Protein AF-A0A968U5K7-F1 (afdb_monomer_lite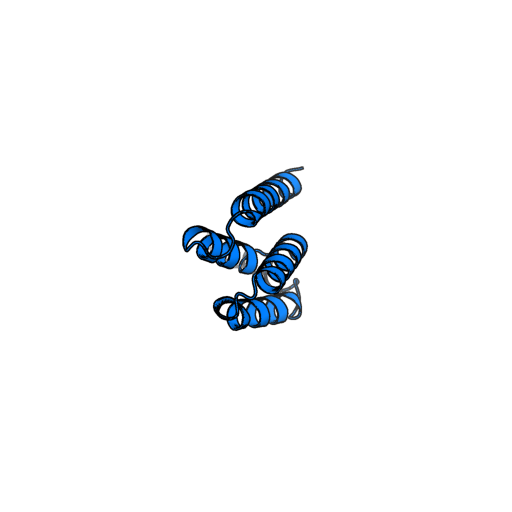)

Foldseek 3Di:
DPVVVVVVVLVVLLVVCLVPCPDPVNVVSLLVQLVDLDPVSLVSSVVSCVVVVVVVCVVSNVVSVVVNVVDPPPPPPDPPDPDDDD

Radius of gyration: 16.32 Å; chains: 1; bounding box: 27×26×59 Å

Sequence (86 aa):
MAKSRKLEATLAKLEVIRADPSCEMALDTLRQVLDSPYSVAVAQAAKLVQTAELYALTPDLVTTFERLMVDPVKKRSRLSGQISNR

pLDDT: mean 75.43, std 13.06, range [43.72, 86.88]

Structure (mmCIF, N/CA/C/O backbone):
data_AF-A0A968U5K7-F1
#
_entry.id   AF-A0A968U5K7-F1
#
loop_
_atom_site.group_PDB
_atom_site.id
_atom_site.type_symbol
_atom_site.label_atom_id
_atom_site.label_alt_id
_atom_site.label_comp_id
_atom_site.label_asym_id
_atom_site.label_entity_id
_atom_site.label_seq_id
_atom_site.pdbx_PDB_ins_code
_atom_site.Cartn_x
_atom_site.Cartn_y
_atom_site.Cartn_z
_atom_site.occupancy
_atom_site.B_iso_or_equiv
_atom_site.auth_seq_id
_atom_site.auth_comp_id
_atom_site.auth_asym_id
_atom_site.auth_atom_id
_atom_site.pdbx_PDB_model_num
ATOM 1 N N . MET A 1 1 ? 15.306 12.481 -15.890 1.00 47.72 1 MET A N 1
ATOM 2 C CA . MET A 1 1 ? 14.516 13.486 -15.140 1.00 47.72 1 MET A CA 1
ATOM 3 C C . MET A 1 1 ? 12.985 13.279 -15.118 1.00 47.72 1 MET A C 1
ATOM 5 O O . MET A 1 1 ? 12.325 13.951 -14.343 1.00 47.72 1 MET A O 1
ATOM 9 N N . ALA A 1 2 ? 12.364 12.366 -15.891 1.00 55.38 2 ALA A N 1
ATOM 10 C CA . ALA A 1 2 ? 10.895 12.173 -15.850 1.00 55.38 2 ALA A CA 1
ATOM 11 C C . ALA A 1 2 ? 10.392 11.145 -14.808 1.00 55.38 2 ALA A C 1
ATOM 13 O O . ALA A 1 2 ? 9.271 11.263 -14.323 1.00 55.38 2 ALA A O 1
ATOM 14 N N . LYS A 1 3 ? 11.215 10.146 -14.456 1.00 52.28 3 LYS A N 1
ATOM 15 C CA . LYS A 1 3 ? 10.842 9.073 -13.514 1.00 52.28 3 LYS A CA 1
ATOM 16 C C . LYS A 1 3 ? 10.722 9.569 -12.066 1.00 52.28 3 LYS A C 1
ATOM 18 O O . LYS A 1 3 ? 9.810 9.141 -11.373 1.00 52.28 3 LYS A O 1
ATOM 23 N N . SER A 1 4 ? 11.573 10.514 -11.657 1.00 61.22 4 SER A N 1
ATOM 24 C CA . SER A 1 4 ? 11.535 11.102 -10.311 1.00 61.22 4 SER A CA 1
ATOM 25 C C . SER A 1 4 ? 10.258 11.901 -10.061 1.00 61.22 4 SER A C 1
ATOM 27 O O . SER A 1 4 ? 9.647 11.735 -9.021 1.00 61.22 4 SER A O 1
ATOM 29 N N . ARG A 1 5 ? 9.769 12.670 -11.048 1.00 72.12 5 ARG A N 1
ATOM 30 C CA . ARG A 1 5 ? 8.528 13.454 -10.889 1.00 72.12 5 ARG A CA 1
ATOM 31 C C . ARG A 1 5 ? 7.290 12.590 -10.646 1.00 72.12 5 ARG A C 1
ATOM 33 O O . ARG A 1 5 ? 6.412 12.985 -9.893 1.00 72.12 5 ARG A O 1
ATOM 40 N N . LYS A 1 6 ? 7.216 11.409 -11.272 1.00 73.38 6 LYS A N 1
ATOM 41 C CA . LYS A 1 6 ? 6.116 10.465 -11.023 1.00 73.38 6 LYS A CA 1
ATOM 42 C C . LYS A 1 6 ? 6.201 9.863 -9.625 1.00 73.38 6 LYS A C 1
ATOM 44 O O . LYS A 1 6 ? 5.176 9.794 -8.964 1.00 73.38 6 LYS A O 1
ATOM 49 N N . LEU A 1 7 ? 7.402 9.486 -9.181 1.00 75.31 7 LEU A N 1
ATOM 50 C CA . LEU A 1 7 ? 7.616 8.996 -7.821 1.00 75.31 7 LEU A CA 1
ATOM 51 C C . LEU A 1 7 ? 7.218 10.058 -6.792 1.00 75.31 7 LEU A C 1
ATOM 53 O O . LEU A 1 7 ? 6.424 9.760 -5.913 1.00 75.31 7 LEU A O 1
ATOM 57 N N . GLU A 1 8 ? 7.685 11.296 -6.941 1.00 78.19 8 GLU A N 1
ATOM 58 C CA . GLU A 1 8 ? 7.340 12.372 -6.006 1.00 78.19 8 GLU A CA 1
ATOM 59 C C . GLU A 1 8 ? 5.848 12.695 -5.997 1.00 78.19 8 GLU A C 1
ATOM 61 O O . GLU A 1 8 ? 5.274 12.861 -4.928 1.00 78.19 8 GLU A O 1
ATOM 66 N N . ALA A 1 9 ? 5.180 12.685 -7.154 1.00 82.25 9 ALA A N 1
ATOM 67 C CA . ALA A 1 9 ? 3.728 12.828 -7.200 1.00 82.25 9 ALA A CA 1
ATOM 68 C C . ALA A 1 9 ? 3.009 11.680 -6.465 1.00 82.25 9 ALA A C 1
ATOM 70 O O . ALA A 1 9 ? 1.995 11.905 -5.808 1.00 82.25 9 ALA A O 1
ATOM 71 N N . THR A 1 10 ? 3.521 10.449 -6.556 1.00 80.62 10 THR A N 1
ATOM 72 C CA . THR A 1 10 ? 2.993 9.307 -5.799 1.00 80.62 10 THR A CA 1
ATOM 73 C C . THR A 1 10 ? 3.231 9.465 -4.297 1.00 80.62 10 THR A C 1
ATOM 75 O O . THR A 1 10 ? 2.326 9.198 -3.512 1.00 80.62 10 THR A O 1
ATOM 78 N N . LEU A 1 11 ? 4.408 9.945 -3.892 1.00 81.00 11 LEU A N 1
ATOM 79 C CA . LEU A 1 11 ? 4.729 10.206 -2.489 1.00 81.00 11 LEU A CA 1
ATOM 80 C C . LEU A 1 11 ? 3.871 11.333 -1.903 1.00 81.00 11 LEU A C 1
ATOM 82 O O . LEU A 1 11 ? 3.348 11.183 -0.804 1.00 81.00 11 LEU A O 1
ATOM 86 N N . ALA A 1 12 ? 3.643 12.406 -2.660 1.00 84.81 12 ALA A N 1
ATOM 87 C CA . ALA A 1 12 ? 2.761 13.496 -2.255 1.00 84.81 12 ALA A CA 1
ATOM 88 C C . ALA A 1 12 ? 1.320 13.008 -2.030 1.00 84.81 12 ALA A C 1
ATOM 90 O O . ALA A 1 12 ? 0.682 13.388 -1.053 1.00 84.81 12 ALA A O 1
ATOM 91 N N . LYS A 1 13 ? 0.813 12.103 -2.881 1.00 81.88 13 LYS A N 1
ATOM 92 C CA . LYS A 1 13 ? -0.504 11.475 -2.673 1.00 81.88 13 LYS A CA 1
ATOM 93 C C . LYS A 1 13 ? -0.559 10.646 -1.389 1.00 81.88 13 LYS A C 1
ATOM 95 O O . LYS A 1 13 ? -1.555 10.716 -0.678 1.00 81.88 13 LYS A O 1
ATOM 100 N N . LEU A 1 14 ? 0.503 9.892 -1.086 1.00 81.81 14 LEU A N 1
ATOM 101 C CA . LEU A 1 14 ? 0.608 9.136 0.167 1.00 81.81 14 LEU A CA 1
ATOM 102 C C . LEU A 1 14 ? 0.634 10.053 1.396 1.00 81.81 14 LEU A C 1
ATOM 104 O O . LEU A 1 14 ? 0.103 9.689 2.440 1.00 81.81 14 LEU A O 1
ATOM 108 N N . GLU A 1 15 ? 1.246 11.231 1.286 1.00 83.81 15 GLU A N 1
ATOM 109 C CA . GLU A 1 15 ? 1.305 12.202 2.379 1.00 83.81 15 GLU A CA 1
ATOM 110 C C . GLU A 1 15 ? -0.068 12.810 2.687 1.00 83.81 15 GLU A C 1
ATOM 112 O O . GLU A 1 15 ? -0.432 12.920 3.856 1.00 83.81 15 GLU A O 1
ATOM 117 N N . VAL A 1 16 ? -0.871 13.104 1.659 1.00 83.38 16 VAL A N 1
ATOM 118 C CA . VAL A 1 16 ? -2.246 13.609 1.824 1.00 83.38 16 VAL A CA 1
ATOM 119 C C . VAL A 1 16 ? -3.125 12.605 2.572 1.00 83.38 16 VAL A C 1
ATOM 121 O O . VAL A 1 16 ? -3.819 12.972 3.517 1.00 83.38 16 VAL A O 1
ATOM 124 N N . ILE A 1 17 ? -3.070 11.326 2.192 1.00 84.00 17 ILE A N 1
ATOM 125 C CA . ILE A 1 17 ? -3.898 10.281 2.816 1.00 84.00 17 ILE A CA 1
ATOM 126 C C . ILE A 1 17 ? -3.360 9.818 4.176 1.00 84.00 17 ILE A C 1
ATOM 128 O O . ILE A 1 17 ? -4.026 9.069 4.880 1.00 84.00 17 ILE A O 1
ATOM 132 N N . ARG A 1 18 ? -2.157 10.249 4.576 1.00 79.62 18 ARG A N 1
ATOM 133 C CA . ARG A 1 18 ? -1.581 9.909 5.884 1.00 79.62 18 ARG A CA 1
ATOM 134 C C . ARG A 1 18 ? -2.367 10.520 7.044 1.00 79.62 18 ARG A C 1
ATOM 136 O O . ARG A 1 18 ? -2.308 9.982 8.144 1.00 79.62 18 ARG A O 1
ATOM 143 N N . ALA A 1 19 ? -3.064 11.630 6.804 1.00 81.12 19 ALA A N 1
ATOM 144 C CA . ALA A 1 19 ? -3.911 12.271 7.805 1.00 81.12 19 ALA A CA 1
ATOM 145 C C . ALA A 1 19 ? -5.170 11.446 8.124 1.00 81.12 19 ALA A C 1
ATOM 147 O O . ALA A 1 19 ? -5.578 11.400 9.280 1.00 81.12 19 ALA A O 1
ATOM 148 N N . ASP A 1 20 ? -5.745 10.778 7.119 1.00 80.38 20 ASP A N 1
ATOM 149 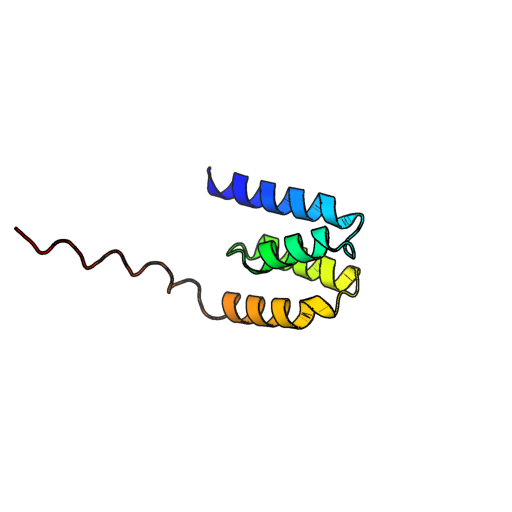C CA . ASP A 1 20 ? -6.912 9.904 7.266 1.00 80.38 20 ASP A CA 1
ATOM 150 C C . ASP A 1 20 ? -6.765 8.660 6.368 1.00 80.38 20 ASP A C 1
ATOM 152 O O . ASP A 1 20 ? -7.231 8.635 5.223 1.00 80.38 20 ASP A O 1
ATOM 156 N N . PRO A 1 21 ? -6.060 7.631 6.865 1.00 76.00 21 PRO A N 1
ATOM 157 C CA . PRO A 1 21 ? -5.738 6.444 6.086 1.00 76.00 21 PRO A CA 1
ATOM 158 C C . PRO A 1 21 ? -6.902 5.446 5.982 1.00 76.00 21 PRO A C 1
ATOM 160 O O . PRO A 1 21 ? -6.840 4.542 5.150 1.00 76.00 21 PRO A O 1
ATOM 163 N N . SER A 1 22 ? -7.950 5.587 6.802 1.00 78.19 22 SER A N 1
ATOM 164 C CA . SER A 1 22 ? -9.121 4.699 6.818 1.00 78.19 22 SER A CA 1
ATOM 165 C C . SER A 1 22 ? -10.258 5.176 5.912 1.00 78.19 22 SER A C 1
ATOM 167 O O . SER A 1 22 ? -11.220 4.436 5.703 1.00 78.19 22 SER A O 1
ATOM 169 N N . CYS A 1 23 ? -10.150 6.376 5.336 1.00 83.06 23 CYS A N 1
ATOM 170 C CA . CYS A 1 23 ? -11.085 6.862 4.330 1.00 83.06 23 CYS A CA 1
ATOM 171 C C . CYS A 1 23 ? -11.073 5.975 3.068 1.00 83.06 23 CYS A C 1
ATOM 173 O O . CYS A 1 23 ? -10.025 5.531 2.601 1.00 83.06 23 CYS A O 1
ATOM 175 N N . GLU A 1 24 ? -12.235 5.774 2.448 1.00 81.19 24 GLU A N 1
ATOM 176 C CA . GLU A 1 24 ? -12.388 4.959 1.232 1.00 81.19 24 GLU A CA 1
ATOM 177 C C . GLU A 1 24 ? -11.471 5.443 0.091 1.00 81.19 24 GLU A C 1
ATOM 179 O O . GLU A 1 24 ? -10.803 4.658 -0.581 1.00 81.19 24 GLU A O 1
ATOM 184 N N . MET A 1 25 ? -11.320 6.764 -0.037 1.00 81.62 25 MET A N 1
ATOM 185 C CA . MET A 1 25 ? -10.432 7.399 -1.014 1.00 81.62 25 MET A CA 1
ATOM 186 C C . MET A 1 25 ? -8.940 7.123 -0.733 1.00 81.62 25 MET A C 1
ATOM 188 O O . MET A 1 25 ? -8.122 7.047 -1.659 1.00 81.62 25 MET A O 1
ATOM 192 N N . ALA A 1 26 ? -8.575 6.949 0.542 1.00 84.00 26 ALA A N 1
ATOM 193 C CA . ALA A 1 26 ? -7.231 6.562 0.955 1.00 84.00 26 ALA A CA 1
ATOM 194 C C . ALA A 1 26 ? -6.948 5.094 0.621 1.00 84.00 26 ALA A C 1
ATOM 196 O O . ALA A 1 26 ? -5.883 4.796 0.080 1.00 84.00 26 ALA A O 1
ATOM 197 N N . LEU A 1 27 ? -7.913 4.197 0.848 1.00 84.31 27 LEU A N 1
ATOM 198 C CA . LEU A 1 27 ? -7.806 2.781 0.481 1.00 84.31 27 LEU A CA 1
ATOM 199 C C . LEU A 1 27 ? -7.604 2.600 -1.028 1.00 84.31 27 LEU A C 1
ATOM 201 O O . LEU A 1 27 ? -6.714 1.855 -1.446 1.00 84.31 27 LEU A O 1
ATOM 205 N N . ASP A 1 28 ? -8.364 3.327 -1.848 1.00 86.19 28 ASP A N 1
ATOM 206 C CA . ASP A 1 28 ? -8.209 3.316 -3.306 1.00 86.19 28 ASP A CA 1
ATOM 207 C C . ASP A 1 28 ? -6.823 3.813 -3.738 1.00 86.19 28 ASP A C 1
ATOM 209 O O . ASP A 1 28 ? -6.144 3.203 -4.571 1.00 86.19 28 ASP A O 1
ATOM 213 N N . THR A 1 29 ? -6.350 4.890 -3.107 1.00 84.88 29 THR A N 1
ATOM 214 C CA . THR A 1 29 ? -5.012 5.429 -3.367 1.00 84.88 29 THR A CA 1
ATOM 215 C C . THR A 1 29 ? -3.930 4.424 -2.972 1.00 84.88 29 THR A C 1
ATOM 217 O O . THR A 1 29 ? -2.997 4.201 -3.744 1.00 84.88 29 THR A O 1
ATOM 220 N N . LEU A 1 30 ? -4.054 3.765 -1.817 1.00 84.88 30 LEU A N 1
ATOM 221 C CA . LEU A 1 30 ? -3.111 2.740 -1.368 1.00 84.88 30 LEU A CA 1
ATOM 222 C C . LEU A 1 30 ? -3.063 1.569 -2.349 1.00 84.88 30 LEU A C 1
ATOM 224 O O . LEU A 1 30 ? -1.968 1.160 -2.725 1.00 84.88 30 LEU A O 1
ATOM 228 N N . ARG A 1 31 ? -4.208 1.094 -2.850 1.00 86.31 31 ARG A N 1
ATOM 229 C CA . ARG A 1 31 ? -4.260 0.022 -3.862 1.00 86.31 31 ARG A CA 1
ATOM 230 C C . ARG A 1 31 ? -3.571 0.427 -5.162 1.00 86.31 31 ARG A C 1
ATOM 232 O O . ARG A 1 31 ? -2.768 -0.341 -5.687 1.00 86.31 31 ARG A O 1
ATOM 239 N N . GLN A 1 32 ? -3.789 1.652 -5.642 1.00 84.75 32 GLN A N 1
ATOM 240 C CA . GLN A 1 32 ? -3.081 2.168 -6.823 1.00 84.75 32 GLN A CA 1
ATOM 241 C C . GLN A 1 32 ? -1.563 2.252 -6.606 1.00 84.75 32 GLN A C 1
ATOM 243 O O . GLN A 1 32 ? -0.783 1.995 -7.525 1.00 84.75 32 GLN A O 1
ATOM 248 N N . VAL A 1 33 ? -1.124 2.615 -5.398 1.00 84.75 33 VAL A N 1
ATOM 249 C CA . VAL A 1 33 ? 0.302 2.667 -5.060 1.00 84.75 33 VAL A CA 1
ATOM 250 C C . VAL A 1 33 ? 0.899 1.267 -4.938 1.00 84.75 33 VAL A C 1
ATOM 252 O O . VAL A 1 33 ? 2.004 1.047 -5.433 1.00 84.75 33 VAL A O 1
ATOM 255 N N . LEU A 1 34 ? 0.175 0.317 -4.345 1.00 83.44 34 LEU A N 1
ATOM 256 C CA . LEU A 1 34 ? 0.573 -1.089 -4.270 1.00 83.44 34 LEU A CA 1
ATOM 257 C C . LEU A 1 34 ? 0.655 -1.728 -5.664 1.00 83.44 34 LEU A C 1
ATOM 259 O O . LEU A 1 34 ? 1.530 -2.561 -5.900 1.00 83.44 34 LEU A O 1
ATOM 263 N N . ASP A 1 35 ? -0.170 -1.299 -6.621 1.00 82.81 35 ASP A N 1
ATOM 264 C CA . ASP A 1 35 ? -0.058 -1.753 -8.009 1.00 82.81 35 ASP A CA 1
ATOM 265 C C . ASP A 1 35 ? 1.124 -1.107 -8.772 1.00 82.81 35 ASP A C 1
ATOM 267 O O . ASP A 1 35 ? 1.528 -1.576 -9.839 1.00 82.81 35 ASP A O 1
ATOM 271 N N . SER A 1 36 ? 1.765 -0.086 -8.206 1.00 79.81 36 SER A N 1
ATOM 272 C CA . SER A 1 36 ? 2.850 0.645 -8.855 1.00 79.81 36 SER A CA 1
ATOM 273 C C . SER A 1 36 ? 4.167 -0.152 -8.920 1.00 79.81 36 SER A C 1
ATOM 275 O O . SER A 1 36 ? 4.515 -0.869 -7.981 1.00 79.81 36 SER A O 1
ATOM 277 N N . PRO A 1 37 ? 4.985 0.006 -9.983 1.00 76.50 37 PRO A N 1
ATOM 278 C CA . PRO A 1 37 ? 6.298 -0.641 -10.083 1.00 76.50 37 PRO A CA 1
ATOM 279 C C . PRO A 1 37 ? 7.380 0.010 -9.198 1.00 76.50 37 PRO A C 1
ATOM 281 O O . PRO A 1 37 ? 8.539 -0.403 -9.236 1.00 76.50 37 PRO A O 1
ATOM 284 N N . TYR A 1 38 ? 7.049 1.066 -8.450 1.00 81.31 38 TYR A N 1
ATOM 285 C CA . TYR A 1 38 ? 8.000 1.777 -7.599 1.00 81.31 38 TYR A CA 1
ATOM 286 C C . TYR A 1 38 ? 8.057 1.146 -6.205 1.00 81.31 38 TYR A C 1
ATOM 288 O O . TYR A 1 38 ? 7.234 1.455 -5.346 1.00 81.31 38 TYR A O 1
ATOM 296 N N . SER A 1 39 ? 9.076 0.321 -5.956 1.00 80.62 39 SER A N 1
ATOM 297 C CA . SER A 1 39 ? 9.300 -0.349 -4.664 1.00 80.62 39 SER A CA 1
ATOM 298 C C . SER A 1 39 ? 9.310 0.607 -3.463 1.00 80.62 39 SER A C 1
ATOM 300 O O . SER A 1 39 ? 8.771 0.277 -2.413 1.00 80.62 39 SER A O 1
ATOM 302 N N . VAL A 1 40 ? 9.855 1.818 -3.626 1.00 82.50 40 VAL A N 1
ATOM 303 C CA . VAL A 1 40 ? 9.872 2.855 -2.577 1.00 82.50 40 VAL A CA 1
ATOM 304 C C . VAL A 1 40 ? 8.456 3.309 -2.205 1.00 82.50 40 VAL A C 1
ATOM 306 O O . VAL A 1 40 ? 8.136 3.417 -1.025 1.00 82.50 40 VAL A O 1
ATOM 309 N N . ALA A 1 41 ? 7.590 3.532 -3.198 1.00 83.19 41 ALA A N 1
ATOM 310 C CA . ALA A 1 41 ? 6.211 3.950 -2.953 1.00 83.19 41 ALA A CA 1
ATOM 311 C C . ALA A 1 41 ? 5.395 2.824 -2.298 1.00 83.19 41 ALA A C 1
ATOM 313 O O . ALA A 1 41 ? 4.642 3.075 -1.360 1.00 83.19 41 ALA A O 1
ATOM 314 N N . VAL A 1 42 ? 5.611 1.578 -2.736 1.00 85.06 42 VAL A N 1
ATOM 315 C CA . VAL A 1 42 ? 5.008 0.381 -2.133 1.00 85.06 42 VAL A CA 1
ATOM 316 C C . VAL A 1 42 ? 5.417 0.234 -0.665 1.00 85.06 42 VAL A C 1
ATOM 318 O O . VAL A 1 42 ? 4.557 0.027 0.185 1.00 85.06 42 VAL A O 1
ATOM 321 N N . ALA A 1 43 ? 6.703 0.389 -0.340 1.00 85.56 43 ALA A N 1
ATOM 322 C CA . ALA A 1 43 ? 7.184 0.301 1.040 1.00 85.56 43 ALA A CA 1
ATOM 323 C C . ALA A 1 43 ? 6.560 1.382 1.941 1.00 85.56 43 ALA A C 1
ATOM 325 O O . ALA A 1 43 ? 6.209 1.122 3.093 1.00 85.56 43 ALA A O 1
ATOM 326 N N . GLN A 1 44 ? 6.382 2.593 1.411 1.00 85.56 44 GLN A N 1
ATOM 327 C CA . GLN A 1 44 ? 5.770 3.693 2.149 1.00 85.56 44 GLN A CA 1
ATOM 328 C C . GLN A 1 44 ? 4.264 3.479 2.363 1.00 85.56 44 GLN A C 1
ATOM 330 O O . GLN A 1 44 ? 3.771 3.722 3.464 1.00 85.56 44 GLN A O 1
ATOM 335 N N . ALA A 1 45 ? 3.557 2.944 1.363 1.00 85.94 45 ALA A N 1
ATOM 336 C CA . ALA A 1 45 ? 2.169 2.507 1.506 1.00 85.94 45 ALA A CA 1
ATOM 337 C C . ALA A 1 45 ? 2.032 1.375 2.539 1.00 85.94 45 ALA A C 1
ATOM 339 O O . ALA A 1 45 ? 1.168 1.445 3.408 1.00 85.94 45 ALA A O 1
ATOM 340 N N . ALA A 1 46 ? 2.925 0.382 2.514 1.00 85.50 46 ALA A N 1
ATOM 341 C CA . ALA A 1 46 ? 2.943 -0.721 3.476 1.00 85.50 46 ALA A CA 1
ATOM 342 C C . ALA A 1 46 ? 3.113 -0.238 4.921 1.00 85.50 46 ALA A C 1
ATOM 344 O O . ALA A 1 46 ? 2.387 -0.671 5.815 1.00 85.50 46 ALA A O 1
ATOM 345 N N . LYS A 1 47 ? 4.032 0.707 5.147 1.00 86.88 47 LYS A N 1
ATOM 346 C CA . LYS A 1 47 ? 4.232 1.323 6.464 1.00 86.88 47 LYS A CA 1
ATOM 347 C C . LYS A 1 47 ? 2.972 2.037 6.957 1.00 86.88 47 LYS A C 1
ATOM 349 O O . LYS A 1 47 ? 2.649 1.970 8.142 1.00 86.88 47 LYS A O 1
ATOM 354 N N . LEU A 1 48 ? 2.270 2.721 6.058 1.00 85.19 48 LEU A N 1
ATOM 355 C CA . LEU A 1 48 ? 1.040 3.440 6.376 1.00 85.19 48 LEU A CA 1
ATOM 356 C C . LEU A 1 48 ? -0.103 2.467 6.707 1.00 85.19 48 LEU A C 1
ATOM 358 O O . LEU A 1 48 ? -0.747 2.641 7.735 1.00 85.19 48 LEU A O 1
ATOM 362 N N . VAL A 1 49 ? -0.263 1.391 5.931 1.00 86.00 49 VAL A N 1
ATOM 363 C CA . VAL A 1 49 ? -1.209 0.295 6.217 1.00 86.00 49 VAL A CA 1
ATOM 364 C C . VAL A 1 49 ? -0.944 -0.348 7.577 1.00 86.00 49 VAL A C 1
ATOM 366 O O . VAL A 1 49 ? -1.884 -0.576 8.330 1.00 86.00 49 VAL A O 1
ATOM 369 N N . GLN A 1 50 ? 0.325 -0.598 7.915 1.00 85.19 50 GLN A N 1
ATOM 370 C CA . GLN A 1 50 ? 0.704 -1.133 9.223 1.00 85.19 50 GLN A CA 1
ATOM 371 C C . GLN A 1 50 ? 0.385 -0.152 10.360 1.00 85.19 50 GLN A C 1
ATOM 373 O O . GLN A 1 50 ? -0.146 -0.564 11.382 1.00 85.19 50 GLN A O 1
ATOM 378 N N . THR A 1 51 ? 0.695 1.137 10.185 1.00 85.62 51 THR A N 1
ATOM 379 C CA . THR A 1 51 ? 0.457 2.170 11.213 1.00 85.62 51 THR A CA 1
ATOM 380 C C . THR A 1 51 ? -1.034 2.393 11.466 1.00 85.62 51 THR A C 1
ATOM 382 O O . THR A 1 51 ? -1.424 2.706 12.583 1.00 85.62 51 THR A O 1
ATOM 385 N N . ALA A 1 52 ? -1.854 2.245 10.426 1.00 84.31 52 ALA A N 1
ATOM 386 C CA . ALA A 1 52 ? -3.301 2.416 10.478 1.00 84.31 52 ALA A CA 1
ATOM 387 C C . ALA A 1 52 ? -4.068 1.101 10.716 1.00 84.31 52 ALA A C 1
ATOM 389 O O . ALA A 1 52 ? -5.294 1.104 10.657 1.00 84.31 52 ALA A O 1
ATOM 390 N N . GLU A 1 53 ? -3.360 -0.014 10.931 1.00 85.25 53 GLU A N 1
ATOM 391 C CA . GLU A 1 53 ? -3.933 -1.348 11.174 1.00 85.25 53 GLU A CA 1
ATOM 392 C C . GLU A 1 53 ? -4.985 -1.765 10.122 1.00 85.25 53 GLU A C 1
ATOM 394 O O . GLU A 1 53 ? -5.998 -2.402 10.414 1.00 85.25 53 GLU A O 1
ATOM 399 N N . LEU A 1 54 ? -4.741 -1.418 8.851 1.00 83.00 54 LEU A N 1
ATOM 400 C CA . LEU A 1 54 ? -5.669 -1.672 7.743 1.00 83.00 54 LEU A CA 1
ATOM 401 C C . LEU A 1 54 ? -5.524 -3.108 7.221 1.00 83.00 54 LEU A C 1
ATOM 403 O O . LEU A 1 54 ? -5.020 -3.347 6.121 1.00 83.00 54 LEU A O 1
ATOM 407 N N . TYR A 1 55 ? -6.005 -4.077 8.001 1.00 81.12 55 TYR A N 1
ATOM 408 C CA . TYR A 1 55 ? -5.952 -5.506 7.659 1.00 81.12 55 TYR A CA 1
ATOM 409 C C . TYR A 1 55 ? -6.651 -5.857 6.336 1.00 81.12 55 TYR A C 1
ATOM 411 O O . TYR A 1 55 ? -6.323 -6.854 5.696 1.00 81.12 55 TYR A O 1
ATOM 419 N N . ALA A 1 56 ? -7.579 -5.010 5.879 1.00 81.88 56 ALA A N 1
ATOM 420 C CA . ALA A 1 56 ? -8.241 -5.165 4.586 1.00 81.88 56 ALA A CA 1
ATOM 421 C C . ALA A 1 56 ? -7.264 -5.134 3.392 1.00 81.88 56 ALA A C 1
ATOM 423 O O . ALA A 1 56 ? -7.556 -5.725 2.358 1.00 81.88 56 ALA A O 1
ATOM 424 N N . LEU A 1 57 ? -6.104 -4.479 3.537 1.00 81.44 57 LEU A N 1
ATOM 425 C CA . LEU A 1 57 ? -5.086 -4.335 2.486 1.00 81.44 57 LEU A CA 1
ATOM 426 C C . LEU A 1 57 ? -3.927 -5.335 2.620 1.00 81.44 57 LEU A C 1
ATOM 428 O O . LEU A 1 57 ? -3.017 -5.348 1.791 1.00 81.44 57 LEU A O 1
ATOM 432 N N . THR A 1 58 ? -3.943 -6.192 3.644 1.00 82.75 58 THR A N 1
ATOM 433 C CA . THR A 1 58 ? -2.955 -7.263 3.822 1.00 82.75 58 THR A CA 1
ATOM 434 C C . THR A 1 58 ? -2.830 -8.198 2.607 1.00 82.75 58 THR A C 1
ATOM 436 O O . THR A 1 58 ? -1.692 -8.451 2.206 1.00 82.75 58 THR A O 1
ATOM 439 N N . PRO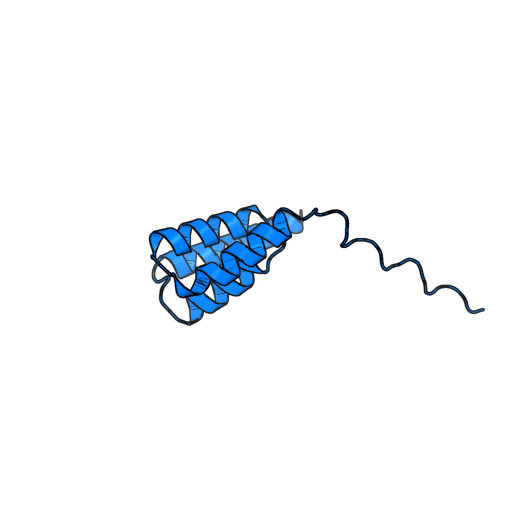 A 1 59 ? -3.914 -8.697 1.970 1.00 84.12 59 PRO A N 1
ATOM 440 C CA . PRO A 1 59 ? -3.768 -9.565 0.797 1.00 84.12 59 PRO A CA 1
ATOM 441 C C . PRO A 1 59 ? -3.142 -8.840 -0.406 1.00 84.12 59 PRO A C 1
ATOM 443 O O . PRO A 1 59 ? -2.299 -9.418 -1.097 1.00 84.12 59 PRO A O 1
ATOM 446 N N . ASP A 1 60 ? -3.486 -7.566 -0.631 1.00 83.88 60 ASP A N 1
ATOM 447 C CA . ASP A 1 60 ? -2.878 -6.740 -1.683 1.00 83.88 60 ASP A CA 1
ATOM 448 C C . ASP A 1 60 ? -1.380 -6.510 -1.417 1.00 83.88 60 ASP A C 1
ATOM 450 O O . ASP A 1 60 ? -0.559 -6.601 -2.329 1.00 83.88 60 ASP A O 1
ATOM 454 N N . LEU A 1 61 ? -0.999 -6.282 -0.155 1.00 82.25 61 LEU A N 1
ATOM 455 C CA . LEU A 1 61 ? 0.397 -6.127 0.255 1.00 82.25 61 LEU A CA 1
ATOM 456 C C . LEU A 1 61 ? 1.239 -7.369 -0.029 1.00 82.25 61 LEU A C 1
ATOM 458 O O . LEU A 1 61 ? 2.326 -7.245 -0.597 1.00 82.25 61 LEU A O 1
ATOM 462 N N . VAL A 1 62 ? 0.742 -8.548 0.350 1.00 85.94 62 VAL A N 1
ATOM 463 C CA . VAL A 1 62 ? 1.432 -9.824 0.108 1.00 85.94 62 VAL A CA 1
ATOM 464 C C . VAL A 1 62 ? 1.589 -10.054 -1.394 1.00 85.94 62 VAL A C 1
ATOM 466 O O . VAL A 1 62 ? 2.705 -10.271 -1.860 1.00 85.94 62 VAL A O 1
ATOM 469 N N . THR A 1 63 ? 0.511 -9.881 -2.165 1.00 85.88 63 THR A N 1
ATOM 470 C CA . THR A 1 63 ? 0.520 -10.044 -3.629 1.00 85.88 63 THR A CA 1
ATOM 471 C C . THR A 1 63 ? 1.526 -9.106 -4.303 1.00 85.88 63 THR A C 1
ATOM 473 O O . THR A 1 63 ? 2.295 -9.507 -5.182 1.00 85.88 63 THR A O 1
ATOM 476 N N . THR A 1 64 ? 1.565 -7.837 -3.890 1.00 85.31 64 THR A N 1
ATOM 477 C CA . THR A 1 64 ? 2.527 -6.869 -4.423 1.00 85.31 64 THR A CA 1
ATOM 478 C C . THR A 1 64 ? 3.957 -7.215 -4.027 1.00 85.31 64 THR A C 1
ATOM 480 O O . THR A 1 64 ? 4.861 -7.066 -4.853 1.00 85.31 64 THR A O 1
ATOM 483 N N . PHE A 1 65 ? 4.186 -7.666 -2.794 1.00 81.94 65 PHE A N 1
ATOM 484 C CA . PHE A 1 65 ? 5.515 -8.046 -2.327 1.00 81.94 65 PHE A CA 1
ATOM 485 C C . PHE A 1 65 ? 6.047 -9.263 -3.086 1.00 81.94 65 PHE A C 1
ATOM 487 O O . PHE A 1 65 ? 7.173 -9.222 -3.579 1.00 81.94 65 PHE A O 1
ATOM 494 N N . GLU A 1 66 ? 5.218 -10.291 -3.276 1.00 84.75 66 GLU A N 1
ATOM 495 C CA . GLU A 1 66 ? 5.526 -11.433 -4.140 1.00 84.75 66 GLU A CA 1
ATOM 496 C C . GLU A 1 66 ? 5.885 -10.959 -5.550 1.00 84.75 66 GLU A C 1
ATOM 498 O O . GLU A 1 66 ? 6.936 -11.311 -6.081 1.00 84.75 66 GLU A O 1
ATOM 503 N N . ARG A 1 67 ? 5.086 -10.065 -6.139 1.00 80.06 67 ARG A N 1
ATOM 504 C CA . ARG A 1 67 ? 5.361 -9.510 -7.469 1.00 80.06 67 ARG A CA 1
ATOM 505 C C . ARG A 1 67 ? 6.668 -8.715 -7.545 1.00 80.06 67 ARG A C 1
ATOM 507 O O . ARG A 1 67 ? 7.337 -8.766 -8.574 1.00 80.06 67 ARG A O 1
ATOM 514 N N . LEU A 1 68 ? 7.021 -7.963 -6.502 1.00 76.19 68 LEU A N 1
ATOM 515 C CA . LEU A 1 68 ? 8.291 -7.232 -6.427 1.00 76.19 68 LEU A CA 1
ATOM 516 C C . LEU A 1 68 ? 9.489 -8.175 -6.262 1.00 76.19 68 LEU A C 1
ATOM 518 O O . LEU A 1 68 ? 10.570 -7.863 -6.760 1.00 76.19 68 LEU A O 1
ATOM 522 N N . MET A 1 69 ? 9.294 -9.310 -5.589 1.00 77.75 69 MET A N 1
ATOM 523 C CA . MET A 1 69 ? 10.316 -10.337 -5.380 1.00 77.75 69 MET A CA 1
ATOM 524 C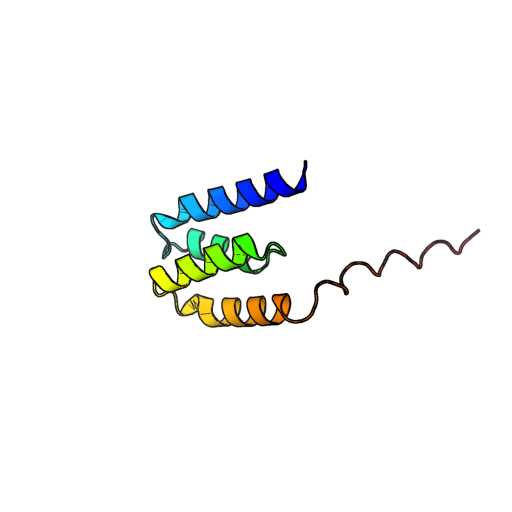 C . MET A 1 69 ? 10.494 -11.266 -6.594 1.00 77.75 69 MET A C 1
ATOM 526 O O . MET A 1 69 ? 11.593 -11.769 -6.808 1.00 77.75 69 MET A O 1
ATOM 530 N N . VAL A 1 70 ? 9.465 -11.459 -7.430 1.00 77.31 70 VAL A N 1
ATOM 531 C CA . VAL A 1 70 ? 9.461 -12.368 -8.604 1.00 77.31 70 VAL A CA 1
ATOM 532 C C . VAL A 1 70 ? 10.108 -11.748 -9.867 1.00 77.31 70 VAL A C 1
ATOM 534 O O . VAL A 1 70 ? 9.782 -12.085 -10.998 1.00 77.31 70 VAL A O 1
ATOM 537 N N . ASP A 1 71 ? 11.134 -10.920 -9.686 1.00 58.56 71 ASP A N 1
ATOM 538 C CA . ASP A 1 71 ? 12.063 -10.455 -10.730 1.00 58.56 71 ASP A CA 1
ATOM 539 C C . ASP A 1 71 ? 11.561 -9.332 -11.697 1.00 58.56 71 ASP A C 1
ATOM 541 O O . ASP A 1 71 ? 10.544 -9.457 -12.391 1.00 58.56 71 ASP A O 1
ATOM 545 N N . PRO A 1 72 ? 12.306 -8.211 -11.820 1.00 55.88 72 PRO A N 1
ATOM 546 C CA . PRO A 1 72 ? 11.977 -7.068 -12.682 1.00 55.88 72 PRO A CA 1
ATOM 547 C C . PRO A 1 72 ? 12.276 -7.266 -14.185 1.00 55.88 72 PRO A C 1
ATOM 549 O O . PRO A 1 72 ? 11.981 -6.371 -14.988 1.00 55.88 72 PRO A O 1
ATOM 552 N N . VAL A 1 73 ? 12.852 -8.395 -14.616 1.00 50.91 73 VAL A N 1
ATOM 553 C CA . VAL A 1 73 ? 13.367 -8.559 -15.993 1.00 50.91 73 VAL A CA 1
ATOM 554 C C . VAL A 1 73 ? 12.282 -8.926 -17.025 1.00 50.91 73 VAL A C 1
ATOM 556 O O . VAL A 1 73 ? 12.473 -8.725 -18.228 1.00 50.91 73 VAL A O 1
ATOM 559 N N . LYS A 1 74 ? 11.082 -9.362 -16.615 1.00 48.84 74 LYS A N 1
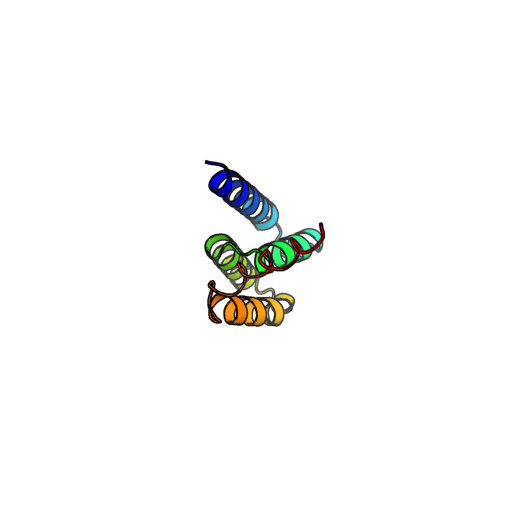ATOM 560 C CA . LYS A 1 74 ? 10.065 -9.901 -17.550 1.00 48.84 74 LYS A CA 1
ATOM 561 C C . LYS A 1 74 ? 8.962 -8.927 -17.998 1.00 48.84 74 LYS A C 1
ATOM 563 O O . LYS A 1 74 ? 7.898 -9.357 -18.435 1.00 48.84 74 LYS A O 1
ATOM 568 N N . LYS A 1 75 ? 9.196 -7.610 -17.961 1.00 48.91 75 LYS A N 1
ATOM 569 C CA . LYS A 1 75 ? 8.310 -6.605 -18.602 1.00 48.91 75 LYS A CA 1
ATOM 570 C C . LYS A 1 75 ? 9.055 -5.663 -19.558 1.00 48.91 75 LYS A C 1
ATOM 572 O O . LYS A 1 75 ? 8.731 -4.487 -19.691 1.00 48.91 75 LYS A O 1
ATOM 577 N N . ARG A 1 76 ? 10.040 -6.187 -20.290 1.00 43.72 76 ARG A N 1
ATOM 578 C CA . ARG A 1 76 ? 10.529 -5.574 -21.538 1.00 43.72 76 ARG A CA 1
ATOM 579 C C . ARG A 1 76 ? 10.853 -6.648 -22.577 1.00 43.72 76 ARG A C 1
ATOM 581 O O . ARG A 1 76 ? 11.952 -6.721 -23.098 1.00 43.72 76 ARG A O 1
ATOM 588 N N . SER A 1 77 ? 9.880 -7.496 -22.884 1.00 47.81 77 SER A N 1
ATOM 589 C CA . SER A 1 77 ? 9.924 -8.304 -24.104 1.00 47.81 77 SER A CA 1
ATOM 590 C C . SER A 1 77 ? 8.514 -8.472 -24.650 1.00 47.81 77 SER A C 1
ATOM 592 O O . SER A 1 77 ? 7.836 -9.441 -24.340 1.00 47.81 77 SER A O 1
ATOM 594 N N . ARG A 1 78 ? 8.054 -7.451 -25.383 1.00 47.66 78 ARG A N 1
ATOM 595 C CA . ARG A 1 78 ? 7.079 -7.541 -26.486 1.00 47.66 78 ARG A CA 1
ATOM 596 C C . ARG A 1 78 ? 7.137 -6.253 -27.317 1.00 47.66 78 ARG A C 1
ATOM 598 O O . ARG A 1 78 ? 6.199 -5.472 -27.337 1.00 47.66 78 ARG A O 1
ATOM 605 N N . LEU A 1 79 ? 8.276 -6.025 -27.971 1.00 53.06 79 LEU A N 1
ATOM 606 C CA . LEU A 1 79 ? 8.367 -5.190 -29.181 1.00 53.06 79 LEU A CA 1
ATOM 607 C C . LEU A 1 79 ? 9.279 -5.840 -30.244 1.00 53.06 79 LEU A C 1
ATOM 609 O O . LEU A 1 79 ? 9.826 -5.158 -31.100 1.00 53.06 79 LEU A O 1
ATOM 613 N N . SER A 1 80 ? 9.437 -7.166 -30.223 1.00 56.16 80 SER A N 1
ATOM 614 C CA . SER A 1 80 ? 9.975 -7.931 -31.352 1.00 56.16 80 SER A CA 1
ATOM 615 C C . SER A 1 80 ? 8.856 -8.822 -31.886 1.00 56.16 80 SER A C 1
ATOM 617 O O . SER A 1 80 ? 8.518 -9.831 -31.274 1.00 56.16 80 SER A O 1
ATOM 619 N N . GLY A 1 81 ? 8.214 -8.417 -32.986 1.00 55.66 81 GLY A N 1
ATOM 620 C CA . GLY A 1 81 ? 7.211 -9.285 -33.611 1.00 55.66 81 GLY A CA 1
ATOM 621 C C . GLY A 1 81 ? 6.240 -8.693 -34.628 1.00 55.66 81 GLY A C 1
ATOM 622 O O . GLY A 1 81 ? 5.380 -9.438 -35.074 1.00 55.66 81 GLY A O 1
ATOM 623 N N . GLN A 1 82 ? 6.328 -7.418 -35.020 1.00 56.12 82 GLN A N 1
ATOM 624 C CA . GLN A 1 82 ? 5.520 -6.900 -36.139 1.00 56.12 82 GLN A CA 1
ATOM 625 C C . GLN A 1 82 ? 6.315 -5.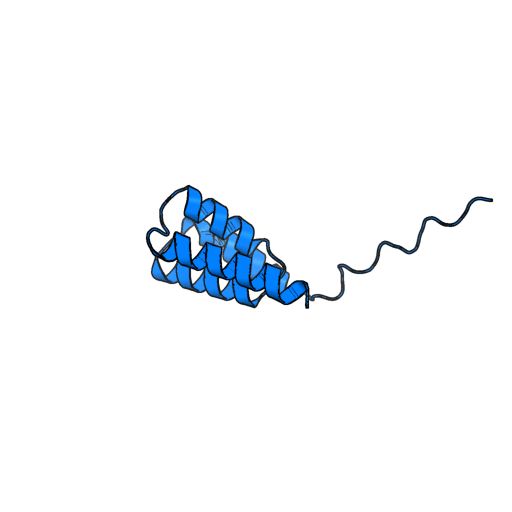923 -37.007 1.00 56.12 82 GLN A C 1
ATOM 627 O O . GLN A 1 82 ? 5.992 -4.747 -37.102 1.00 56.12 82 GLN A O 1
ATOM 632 N N . ILE A 1 83 ? 7.371 -6.417 -37.654 1.00 55.78 83 ILE A N 1
ATOM 633 C CA . ILE A 1 83 ? 7.785 -5.877 -38.955 1.00 55.78 83 ILE A CA 1
ATOM 634 C C . ILE A 1 83 ? 8.100 -7.074 -39.849 1.00 55.78 83 ILE A C 1
ATOM 636 O O . ILE A 1 83 ? 9.244 -7.450 -40.071 1.00 55.78 83 ILE A O 1
ATOM 640 N N . SER A 1 84 ? 7.045 -7.746 -40.285 1.00 52.44 84 SER A N 1
ATOM 641 C CA . SER A 1 84 ? 7.092 -8.616 -41.450 1.00 52.44 84 SER A CA 1
ATOM 642 C C . SER A 1 84 ? 5.787 -8.383 -42.187 1.00 52.44 84 SER A C 1
ATOM 644 O O . SER A 1 84 ? 4.781 -8.996 -41.851 1.00 52.44 84 SER A O 1
ATOM 646 N N . ASN A 1 85 ? 5.785 -7.366 -43.055 1.00 50.28 85 ASN A N 1
ATOM 647 C CA . ASN A 1 85 ? 5.053 -7.372 -44.320 1.00 50.28 85 ASN A CA 1
ATOM 648 C C . ASN A 1 85 ? 5.380 -6.103 -45.135 1.00 50.28 85 ASN A C 1
ATOM 650 O O . ASN A 1 85 ? 4.745 -5.065 -44.939 1.00 50.28 85 ASN A O 1
ATOM 654 N N . ARG A 1 86 ? 6.367 -6.183 -46.030 1.00 53.31 86 ARG A N 1
ATOM 655 C CA . ARG A 1 86 ? 6.249 -5.762 -47.436 1.00 53.31 86 ARG A CA 1
ATOM 656 C C . ARG A 1 86 ? 7.518 -6.078 -48.209 1.00 53.31 86 ARG A C 1
ATOM 658 O O . ARG A 1 86 ? 8.605 -5.802 -47.662 1.00 53.31 86 ARG A O 1
#

Secondary structure (DSSP, 8-state):
-HHHHHHHHHHHHHHHHTS-TTSHHHHHHHHHHHTSS-HHHHHHHHHHHHHTT-GGGHHHHHHHHHHHHS-GGGGS--SSS-----